Protein AF-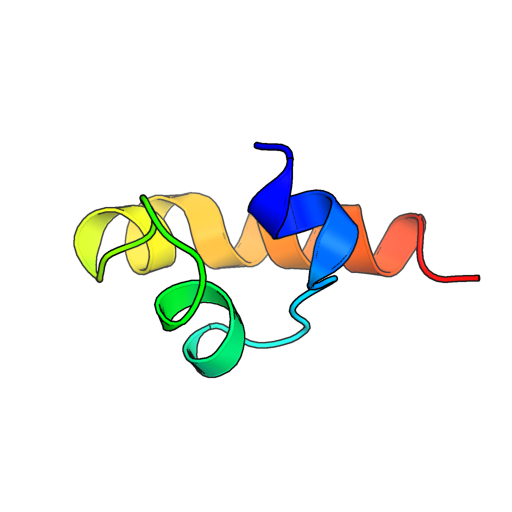A0A6I0EV58-F1 (afdb_monomer_lite)

Sequence (42 aa):
MKALIDKMPDSKESLLKVSGFGDVKVEKYGENILEILKRFRL

Structure (mmCIF, N/CA/C/O backbone):
data_AF-A0A6I0EV58-F1
#
_entry.id   AF-A0A6I0EV58-F1
#
loop_
_atom_site.group_PDB
_atom_site.id
_atom_site.type_symbol
_atom_site.label_atom_id
_atom_site.label_alt_id
_atom_site.label_comp_id
_atom_site.label_asym_id
_atom_site.label_entity_id
_atom_site.label_seq_id
_atom_site.pdbx_PDB_ins_code
_atom_site.Cartn_x
_atom_site.Cartn_y
_atom_site.Cartn_z
_atom_site.occupancy
_atom_site.B_iso_or_equiv
_atom_site.auth_seq_id
_atom_site.auth_comp_id
_atom_site.auth_asym_id
_atom_site.auth_atom_id
_atom_site.pdbx_PDB_model_num
ATOM 1 N N . MET A 1 1 ? 1.991 -7.307 -1.149 1.00 78.19 1 MET A N 1
ATOM 2 C CA . MET A 1 1 ? 3.246 -6.799 -1.745 1.00 78.19 1 MET A CA 1
ATOM 3 C C . MET A 1 1 ? 3.201 -6.800 -3.269 1.00 78.19 1 MET A C 1
ATOM 5 O O . MET A 1 1 ? 3.327 -5.726 -3.829 1.00 78.19 1 MET A O 1
ATOM 9 N N . LYS A 1 2 ? 2.919 -7.930 -3.943 1.00 88.81 2 LYS A N 1
ATOM 10 C CA . LYS A 1 2 ? 2.775 -7.981 -5.416 1.00 88.81 2 LYS A CA 1
ATOM 11 C C . LYS A 1 2 ? 1.840 -6.892 -5.979 1.00 88.81 2 LYS A C 1
ATOM 13 O O . LYS A 1 2 ? 2.254 -6.098 -6.804 1.00 88.81 2 LYS A O 1
ATOM 18 N N . ALA A 1 3 ? 0.647 -6.745 -5.395 1.00 93.12 3 ALA A N 1
ATOM 19 C CA . ALA A 1 3 ? -0.320 -5.716 -5.792 1.00 93.12 3 ALA A CA 1
ATOM 20 C C . ALA A 1 3 ? 0.155 -4.257 -5.617 1.00 93.12 3 ALA A C 1
ATOM 22 O O . ALA A 1 3 ? -0.402 -3.374 -6.255 1.00 93.12 3 ALA A O 1
ATOM 23 N N . LEU A 1 4 ? 1.132 -3.985 -4.743 1.00 94.62 4 LEU A N 1
ATOM 24 C CA . LEU A 1 4 ? 1.690 -2.638 -4.569 1.00 94.62 4 LEU A CA 1
ATOM 25 C C . LEU A 1 4 ? 2.609 -2.287 -5.744 1.00 94.62 4 LEU A C 1
ATOM 27 O O . LEU A 1 4 ? 2.513 -1.192 -6.286 1.00 94.62 4 LEU A O 1
ATOM 31 N N . ILE A 1 5 ? 3.448 -3.246 -6.145 1.00 93.44 5 ILE A N 1
ATOM 32 C CA . ILE A 1 5 ? 4.369 -3.126 -7.281 1.00 93.44 5 ILE A CA 1
ATOM 33 C C . ILE A 1 5 ? 3.585 -3.108 -8.597 1.00 93.44 5 ILE A C 1
ATOM 35 O O . ILE A 1 5 ? 3.876 -2.292 -9.454 1.00 93.44 5 ILE A O 1
ATOM 39 N N . ASP A 1 6 ? 2.548 -3.940 -8.736 1.00 93.56 6 ASP A N 1
ATOM 40 C CA . ASP A 1 6 ? 1.724 -3.969 -9.953 1.00 93.56 6 ASP A CA 1
ATOM 41 C C . ASP A 1 6 ? 0.921 -2.666 -10.143 1.00 93.56 6 ASP A C 1
ATOM 43 O O . ASP A 1 6 ? 0.701 -2.233 -11.270 1.00 93.56 6 ASP A O 1
ATOM 47 N N . LYS A 1 7 ? 0.453 -2.041 -9.048 1.00 94.38 7 LYS A N 1
ATOM 48 C CA . LYS A 1 7 ? -0.393 -0.834 -9.107 1.00 94.38 7 LYS A CA 1
ATOM 49 C C . LYS A 1 7 ? 0.380 0.488 -9.074 1.00 94.38 7 LYS A C 1
ATOM 51 O O . LYS A 1 7 ? -0.194 1.488 -9.488 1.00 94.38 7 LYS A O 1
ATOM 56 N N . MET A 1 8 ? 1.613 0.516 -8.555 1.00 95.44 8 MET A N 1
ATOM 57 C CA . MET A 1 8 ? 2.453 1.723 -8.414 1.00 95.44 8 MET A CA 1
ATOM 58 C C . MET A 1 8 ? 1.674 2.984 -7.970 1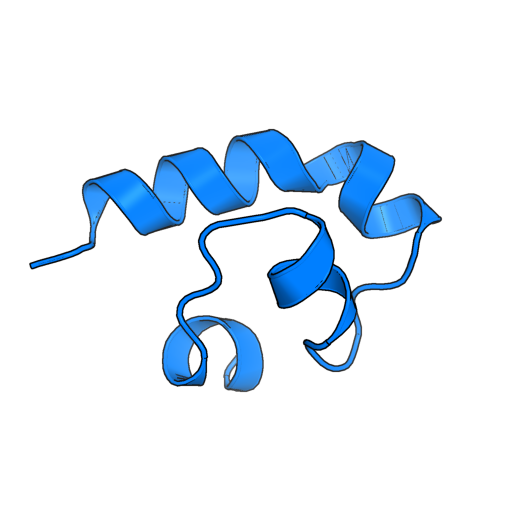.00 95.44 8 MET A C 1
ATOM 60 O O . MET A 1 8 ? 1.691 3.993 -8.687 1.00 95.44 8 MET A O 1
ATOM 64 N N . PRO A 1 9 ? 0.963 2.947 -6.822 1.00 96.94 9 PRO A N 1
ATOM 65 C CA . PRO A 1 9 ? 0.167 4.084 -6.367 1.00 96.94 9 PRO A CA 1
ATOM 66 C C . PRO A 1 9 ? 1.035 5.327 -6.130 1.00 96.94 9 PRO A C 1
ATOM 68 O O . PRO A 1 9 ? 2.180 5.228 -5.695 1.00 96.94 9 PRO A O 1
ATOM 71 N N . ASP A 1 10 ? 0.466 6.501 -6.382 1.00 96.81 10 ASP A N 1
ATOM 72 C CA . ASP A 1 10 ? 1.099 7.818 -6.206 1.00 96.81 10 ASP A CA 1
ATOM 73 C C . ASP A 1 10 ? 0.358 8.748 -5.257 1.00 96.81 10 ASP A C 1
ATOM 75 O O . ASP A 1 10 ? 0.721 9.911 -5.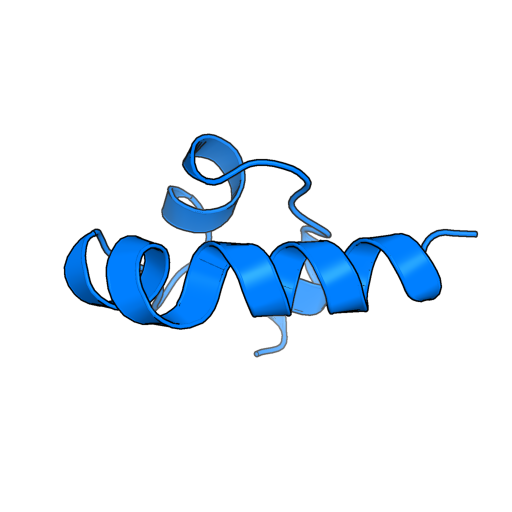090 1.00 96.81 10 ASP A O 1
ATOM 79 N N . SER A 1 11 ? -0.668 8.227 -4.603 1.00 97.88 11 SER A N 1
ATOM 80 C CA . SER A 1 11 ? -1.468 8.965 -3.646 1.00 97.88 11 SER A CA 1
ATOM 81 C C . SER A 1 11 ? -1.967 8.037 -2.549 1.00 97.88 11 SER A C 1
ATOM 83 O O . SER A 1 11 ? -2.058 6.820 -2.723 1.00 97.88 11 SER A O 1
ATOM 85 N N . LYS A 1 12 ? -2.341 8.608 -1.402 1.00 97.75 12 LYS A N 1
ATOM 86 C CA . LYS A 1 12 ? -2.977 7.842 -0.321 1.00 97.75 12 LYS A CA 1
ATOM 87 C C . LYS A 1 12 ? -4.287 7.198 -0.782 1.00 97.75 12 LYS A C 1
ATOM 89 O O . LYS A 1 12 ? -4.553 6.052 -0.438 1.00 97.75 12 LYS A O 1
ATOM 94 N N . GLU A 1 13 ? -5.051 7.883 -1.630 1.00 98.19 13 GLU A N 1
ATOM 95 C CA . GLU A 1 13 ? -6.287 7.351 -2.217 1.00 98.19 13 GLU A CA 1
ATOM 96 C C . GLU A 1 13 ? -6.046 6.152 -3.140 1.00 98.19 13 GLU A C 1
ATOM 98 O O . GLU A 1 13 ? -6.815 5.191 -3.118 1.00 98.19 13 GLU A O 1
ATOM 103 N N . SER A 1 14 ? -4.989 6.172 -3.958 1.00 97.62 14 SER A N 1
ATOM 104 C CA . SER A 1 14 ? -4.638 5.014 -4.789 1.00 97.62 14 SER A CA 1
ATOM 105 C C . SER A 1 14 ? -4.044 3.878 -3.952 1.00 97.62 14 SER A C 1
ATOM 107 O O . SER A 1 14 ? -4.333 2.711 -4.224 1.00 97.62 14 SER A O 1
ATOM 109 N N . LEU A 1 15 ? -3.307 4.199 -2.883 1.00 97.75 15 LEU A N 1
ATOM 110 C CA . LEU A 1 15 ? -2.781 3.223 -1.929 1.00 97.75 15 LEU A CA 1
ATOM 111 C C . LEU A 1 15 ? -3.901 2.500 -1.160 1.00 97.75 15 LEU A C 1
ATOM 113 O O . LEU A 1 15 ? -3.823 1.284 -1.007 1.00 97.75 15 LEU A O 1
ATOM 117 N N . LEU A 1 16 ? -4.979 3.197 -0.778 1.00 97.88 16 LEU A N 1
ATOM 118 C CA . LEU A 1 16 ? -6.180 2.601 -0.162 1.00 97.88 16 LEU A CA 1
ATOM 119 C C . LEU A 1 16 ? -6.876 1.566 -1.061 1.00 97.88 16 LEU A C 1
ATOM 121 O O . LEU A 1 16 ? -7.554 0.660 -0.584 1.00 97.88 16 LEU A O 1
ATOM 125 N N . LYS A 1 17 ? -6.693 1.661 -2.383 1.00 97.44 17 LYS A N 1
ATOM 126 C CA . LYS A 1 17 ? -7.231 0.693 -3.352 1.00 97.44 17 LYS A CA 1
ATOM 127 C C . LYS A 1 17 ? -6.335 -0.545 -3.503 1.00 97.44 17 LYS A C 1
ATOM 129 O O . LYS A 1 17 ? -6.654 -1.451 -4.286 1.00 97.44 17 LYS A O 1
ATOM 134 N N . VAL A 1 18 ? -5.191 -0.609 -2.818 1.00 97.00 18 VAL A N 1
ATOM 135 C CA . VAL A 1 18 ? -4.290 -1.770 -2.820 1.00 97.00 18 VAL A CA 1
ATOM 136 C C . VAL A 1 18 ? -4.712 -2.738 -1.715 1.00 97.00 18 VAL A C 1
ATOM 138 O O . VAL A 1 18 ? -4.779 -2.383 -0.542 1.00 97.00 18 VAL A O 1
ATOM 141 N N . SER A 1 19 ? -4.954 -4.002 -2.077 1.00 95.62 19 SER A N 1
ATOM 142 C CA . SER A 1 19 ? -5.314 -5.038 -1.101 1.00 95.62 19 SER A CA 1
ATOM 143 C C . SER A 1 19 ? -4.274 -5.129 0.026 1.00 95.62 19 SER A C 1
ATOM 145 O O . SER A 1 19 ? -3.069 -5.236 -0.225 1.00 95.62 19 SER A O 1
ATOM 147 N N . GLY A 1 20 ? -4.754 -5.073 1.271 1.00 94.69 20 GLY A N 1
ATOM 148 C CA . GLY A 1 20 ? -3.930 -5.081 2.479 1.00 94.69 20 GLY A CA 1
ATOM 149 C C . GLY A 1 20 ? -3.500 -3.704 3.003 1.00 94.69 20 GLY A C 1
ATOM 150 O O . GLY A 1 20 ? -2.835 -3.677 4.046 1.00 94.69 20 GLY A O 1
ATOM 151 N N . PHE A 1 21 ? -3.893 -2.604 2.347 1.00 96.69 21 PHE A N 1
ATOM 152 C CA . PHE A 1 21 ? -3.677 -1.216 2.777 1.00 96.69 21 PHE A CA 1
ATOM 153 C C . PHE A 1 21 ? -5.010 -0.514 3.077 1.00 96.69 21 PHE A C 1
ATOM 155 O O . PHE A 1 21 ? -5.601 0.108 2.207 1.00 96.69 21 PHE A O 1
ATOM 162 N N . GLY A 1 22 ? -5.480 -0.629 4.322 1.00 97.44 22 GLY A N 1
ATOM 163 C CA . GLY A 1 22 ? -6.580 0.192 4.849 1.00 97.44 22 GLY A CA 1
ATOM 164 C C . GLY A 1 22 ? -6.071 1.451 5.556 1.00 97.44 22 GLY A C 1
ATOM 165 O O . GLY A 1 22 ? -4.856 1.637 5.689 1.00 97.44 22 GLY A O 1
ATOM 166 N N . ASP A 1 23 ? -6.994 2.265 6.067 1.00 98.12 23 ASP A N 1
ATOM 167 C CA . ASP A 1 23 ? -6.733 3.609 6.608 1.00 98.12 23 ASP A CA 1
ATOM 168 C C . ASP A 1 23 ? -5.577 3.648 7.611 1.00 98.12 23 ASP A C 1
ATOM 170 O O . ASP A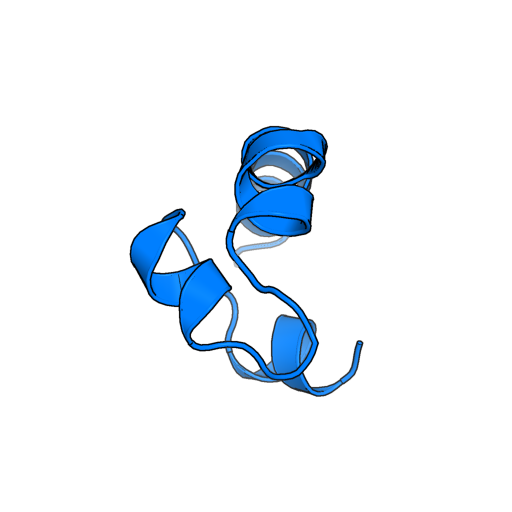 1 23 ? -4.617 4.388 7.415 1.00 98.12 23 ASP A O 1
ATOM 174 N N . VAL A 1 24 ? -5.577 2.747 8.601 1.00 98.31 24 VAL A N 1
ATOM 175 C CA . VAL A 1 24 ? -4.533 2.676 9.644 1.00 98.31 24 VAL A CA 1
ATOM 176 C C . VAL A 1 24 ? -3.125 2.516 9.054 1.00 98.31 24 VAL A C 1
ATOM 178 O O . VAL A 1 24 ? -2.159 3.103 9.538 1.00 98.31 24 VAL A O 1
ATOM 181 N N . LYS A 1 25 ? -2.967 1.708 7.998 1.00 97.44 25 LYS A N 1
ATOM 182 C CA . LYS A 1 25 ? -1.655 1.487 7.366 1.00 97.44 25 LYS A CA 1
ATOM 183 C C . LYS A 1 25 ? -1.272 2.630 6.439 1.00 97.44 25 LYS A C 1
ATOM 185 O O . LYS A 1 25 ? -0.088 2.942 6.338 1.00 97.44 25 LYS A O 1
ATOM 190 N N . VAL A 1 26 ? -2.246 3.220 5.754 1.00 98.19 26 VAL A N 1
ATOM 191 C CA . VAL A 1 26 ? -2.018 4.359 4.860 1.00 98.19 26 VAL A CA 1
ATOM 192 C C . VAL A 1 26 ? -1.629 5.599 5.658 1.00 98.19 26 VAL A C 1
ATOM 194 O O . VAL A 1 26 ? -0.712 6.310 5.258 1.00 98.19 26 VAL A O 1
ATOM 197 N N . GLU A 1 27 ? -2.234 5.815 6.821 1.00 98.31 27 GLU A N 1
ATOM 198 C CA . GLU A 1 27 ? -1.839 6.875 7.745 1.00 98.31 27 GLU A CA 1
ATOM 199 C C . GLU A 1 27 ? -0.424 6.643 8.289 1.00 98.31 27 GLU A C 1
ATOM 201 O O . GLU A 1 27 ? 0.417 7.537 8.237 1.00 98.31 27 GLU A O 1
ATOM 206 N N . LYS A 1 28 ? -0.127 5.416 8.737 1.00 98.31 28 LYS A N 1
ATOM 207 C CA . LYS A 1 28 ? 1.151 5.097 9.384 1.00 98.31 28 LYS A CA 1
ATOM 208 C C . LYS A 1 28 ? 2.346 5.008 8.428 1.00 98.31 28 LYS A C 1
ATOM 210 O O . LYS A 1 28 ? 3.455 5.349 8.822 1.00 98.31 28 LYS A O 1
ATOM 215 N N . TYR A 1 29 ? 2.148 4.506 7.209 1.00 98.00 29 TYR A N 1
ATOM 216 C CA . TYR A 1 29 ? 3.241 4.166 6.284 1.00 98.00 29 TYR A CA 1
ATOM 217 C C . TYR A 1 29 ? 3.098 4.780 4.888 1.00 98.00 29 TYR A C 1
ATOM 219 O O . TYR A 1 29 ? 4.017 4.655 4.079 1.00 98.00 29 TYR A O 1
ATOM 227 N N . GLY A 1 30 ? 1.962 5.410 4.574 1.00 97.62 30 GLY A N 1
ATOM 228 C CA . GLY A 1 30 ? 1.636 5.823 3.211 1.00 97.62 30 GLY A CA 1
ATOM 229 C C . GLY A 1 30 ? 2.659 6.780 2.615 1.00 97.62 30 GLY A C 1
ATOM 230 O O . GLY A 1 30 ? 3.137 6.525 1.518 1.00 97.62 30 GLY A O 1
ATOM 231 N N . GLU A 1 31 ? 3.060 7.818 3.352 1.00 98.12 31 GLU A N 1
ATOM 232 C CA . GLU A 1 31 ? 4.046 8.796 2.864 1.00 98.12 31 GLU A CA 1
ATOM 233 C C . GLU A 1 31 ? 5.379 8.139 2.489 1.00 98.12 31 GLU A C 1
ATOM 235 O O . GLU A 1 31 ? 5.879 8.333 1.383 1.00 98.12 31 GLU A O 1
ATOM 240 N N . ASN A 1 32 ? 5.931 7.290 3.362 1.00 98.25 32 ASN A N 1
ATOM 241 C CA . ASN A 1 32 ? 7.213 6.638 3.085 1.00 98.25 32 ASN A CA 1
ATOM 242 C C . ASN A 1 32 ? 7.118 5.654 1.917 1.00 98.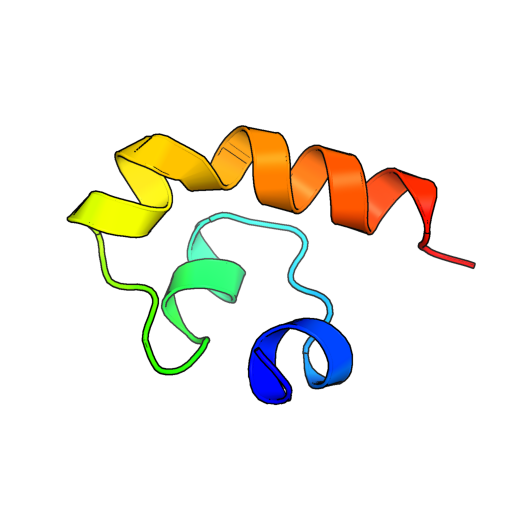25 32 ASN A C 1
ATOM 244 O O . ASN A 1 32 ? 8.047 5.551 1.120 1.00 98.25 32 ASN A O 1
ATOM 248 N N . ILE A 1 33 ? 5.997 4.939 1.792 1.00 97.12 33 ILE A N 1
ATOM 249 C CA . ILE A 1 33 ? 5.764 4.048 0.653 1.00 97.12 33 ILE A CA 1
ATOM 250 C C . ILE A 1 33 ? 5.728 4.853 -0.646 1.00 97.12 33 ILE A C 1
ATOM 252 O O . ILE A 1 33 ? 6.420 4.494 -1.594 1.00 97.12 33 ILE A O 1
ATOM 256 N N . LEU A 1 34 ? 4.961 5.944 -0.687 1.00 97.69 34 LEU A N 1
ATOM 257 C CA . LEU A 1 34 ? 4.851 6.800 -1.868 1.00 97.69 34 LEU A CA 1
ATOM 258 C C . LEU A 1 34 ? 6.201 7.424 -2.237 1.00 97.69 34 LEU A C 1
ATOM 260 O O . LEU A 1 34 ? 6.545 7.488 -3.416 1.00 97.69 34 LEU A O 1
ATOM 264 N N . GLU A 1 35 ? 7.004 7.816 -1.248 1.00 97.75 35 GLU A N 1
ATOM 265 C CA . GLU A 1 35 ? 8.354 8.325 -1.478 1.00 97.75 35 GLU A CA 1
ATOM 266 C C . GLU A 1 35 ? 9.272 7.266 -2.105 1.00 97.75 35 GLU A C 1
ATOM 268 O O . GLU A 1 35 ? 9.981 7.558 -3.071 1.00 97.75 35 GLU A O 1
ATOM 273 N N . ILE A 1 36 ? 9.235 6.025 -1.608 1.00 96.38 36 ILE A N 1
ATOM 274 C CA . ILE A 1 36 ? 9.986 4.907 -2.193 1.00 96.38 36 ILE A CA 1
ATOM 275 C C . ILE A 1 36 ? 9.526 4.672 -3.634 1.00 96.38 36 ILE A C 1
ATOM 277 O O . ILE A 1 36 ? 10.355 4.642 -4.539 1.00 96.38 36 ILE A O 1
ATOM 281 N N . LEU A 1 37 ? 8.216 4.564 -3.872 1.00 95.75 37 LEU A N 1
ATOM 282 C CA . LEU A 1 37 ? 7.669 4.324 -5.210 1.00 95.75 37 LEU A CA 1
ATOM 283 C C . LEU A 1 37 ? 8.050 5.435 -6.194 1.00 95.75 37 LEU A C 1
ATOM 285 O O . 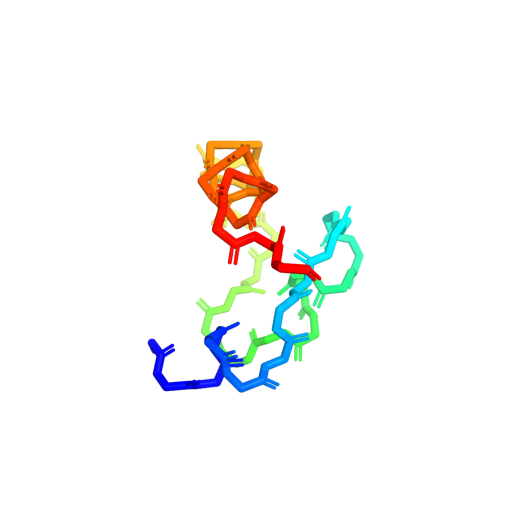LEU A 1 37 ? 8.397 5.141 -7.335 1.00 95.75 37 LEU A O 1
ATOM 289 N N . LYS A 1 38 ? 8.063 6.696 -5.748 1.00 95.31 38 LYS A N 1
ATOM 290 C CA . LYS A 1 38 ? 8.491 7.843 -6.559 1.00 95.31 38 LYS A CA 1
ATOM 291 C C . LYS A 1 38 ? 9.952 7.733 -7.003 1.00 95.31 38 LYS A C 1
ATOM 293 O O . LYS A 1 38 ? 10.260 8.119 -8.123 1.00 95.31 38 LYS A O 1
ATOM 298 N N . ARG A 1 39 ? 10.845 7.196 -6.162 1.00 95.31 39 ARG A N 1
ATOM 299 C CA . ARG A 1 39 ? 12.273 7.012 -6.498 1.00 95.31 39 ARG A CA 1
ATOM 300 C C . ARG A 1 39 ? 12.516 5.920 -7.544 1.00 95.31 39 ARG A C 1
ATOM 302 O O . ARG A 1 39 ? 13.521 5.979 -8.239 1.00 95.31 39 ARG A O 1
ATOM 309 N N . PHE A 1 40 ? 11.618 4.942 -7.648 1.00 92.25 40 PHE A N 1
ATOM 310 C CA . PHE A 1 40 ? 11.716 3.821 -8.594 1.00 92.25 40 PHE A CA 1
ATOM 311 C C . PHE A 1 40 ? 10.733 3.936 -9.769 1.00 92.25 40 PHE A C 1
ATOM 313 O O . PHE A 1 40 ? 10.540 2.977 -10.515 1.00 92.25 40 PHE A O 1
ATOM 320 N N . ARG A 1 41 ? 10.102 5.103 -9.935 1.00 84.62 41 ARG A N 1
ATOM 321 C CA . ARG A 1 41 ? 9.239 5.412 -11.076 1.00 84.62 41 ARG A CA 1
ATOM 322 C C . ARG A 1 41 ? 10.133 5.807 -12.254 1.00 84.62 41 ARG A C 1
ATOM 324 O O . ARG A 1 41 ? 10.773 6.854 -12.196 1.00 84.62 41 ARG A O 1
ATOM 331 N N . LEU A 1 42 ? 10.224 4.925 -13.250 1.00 65.25 42 LEU A N 1
ATOM 332 C CA . LEU A 1 42 ? 10.888 5.182 -14.534 1.00 65.25 42 LEU A CA 1
ATOM 333 C C . LEU A 1 42 ? 10.049 6.121 -15.404 1.00 65.25 42 LEU A C 1
ATOM 335 O O . LEU A 1 42 ? 8.802 6.007 -15.339 1.00 65.25 42 LEU A O 1
#

Secondary structure (DSSP, 8-state):
-HHHHHH---SHHHHHTSTT--HHHHHHHHHHHHHHHHHT--

Foldseek 3Di:
DVQCVVQLDQDLVSQCVGPPDHDVNCVVCVVVSNVVSVVVDD

Radius of gyration: 9.25 Å; chains: 1; bounding box: 20×17×24 Å

InterPro domains:
  IPR002121 HRDC domain [PF00570] (2-37)
  IPR002121 HRDC domain [PS50967] (1-42)
  IPR010997 HRDC-like superfamily [SSF47819] (2-40)
  IPR044876 HRDC domain superfamily [G3DSA:1.10.150.80] (1-41)

pLDDT: mean 94.98, std 6.02, range [65.25, 98.31]

Organism: NCBI:txid553427